Protein AF-A0A2Z6RSF6-F1 (afdb_monomer_lite)

Secondary structure (DSSP, 8-state):
-TTTGGGS-EE-TT-TT-EEPPP--TTPPPEEEEEE-GGG------GGGT-PPPHHHHHHHIIIIIHHHHHHH-TT-EEEEEE---GGG----TT---GGGSBSSS--S---PPEE-TTS-EE--B-TTSPBPPHHHHHHHTT---TT---EEESSTT---TT-TTEEE-

Foldseek 3Di:
DVVCVLLEWDADPPDNPDTDHRDDDPVDAREYEDEDDCVVDPQPPDDPPPRQDDPVNVVCCVVVPVVVVCCVVRVRHHYDYDYDPPCSHVDADQQDDDQQPFWQAWADDGHHDWDADPVRDTHDQADPVRIGGGPNVSCVVVVNADPVGFQWDAPPPDDSDPPDRRIGGD

pLDDT: mean 72.6, std 15.47, range [43.28, 95.25]

Structure (mmCIF, N/CA/C/O backbone):
data_AF-A0A2Z6RSF6-F1
#
_entry.id   AF-A0A2Z6RSF6-F1
#
loop_
_atom_site.group_PDB
_atom_site.id
_atom_site.type_symbol
_atom_site.label_atom_id
_atom_site.label_alt_id
_atom_site.label_comp_id
_atom_site.label_asym_id
_atom_site.label_entity_id
_atom_site.label_seq_id
_atom_site.pdbx_PDB_ins_code
_atom_site.Cartn_x
_atom_site.Cartn_y
_atom_site.Cartn_z
_atom_site.occupancy
_atom_site.B_iso_or_equiv
_atom_site.auth_seq_id
_atom_site.auth_comp_id
_atom_site.auth_asym_id
_atom_site.auth_atom_id
_atom_site.pdbx_PDB_model_num
ATOM 1 N N . MET A 1 1 ? -8.182 15.326 15.270 1.00 48.75 1 MET A N 1
ATOM 2 C CA . MET A 1 1 ? -7.545 15.054 16.576 1.00 48.75 1 MET A CA 1
ATOM 3 C C . MET A 1 1 ? -7.987 16.063 17.628 1.00 48.75 1 MET A C 1
ATOM 5 O O . MET A 1 1 ? -8.650 15.632 18.556 1.00 48.75 1 MET A O 1
ATOM 9 N N . ALA A 1 2 ? -7.795 17.373 17.423 1.00 58.47 2 ALA A N 1
ATOM 10 C CA . ALA A 1 2 ? -8.146 18.421 18.401 1.00 58.47 2 ALA A CA 1
ATOM 11 C C . ALA A 1 2 ? -9.562 18.336 19.027 1.00 58.47 2 ALA A C 1
ATOM 13 O O . ALA A 1 2 ? -9.728 18.569 20.217 1.00 58.47 2 ALA A O 1
ATOM 14 N N . GLN A 1 3 ? -10.599 17.959 18.267 1.00 56.62 3 GLN A N 1
ATOM 15 C CA . GLN A 1 3 ? -11.972 17.882 18.796 1.00 56.62 3 GLN A CA 1
ATOM 16 C C . GLN A 1 3 ? -12.214 16.692 19.750 1.00 56.62 3 GLN A C 1
ATOM 18 O O . G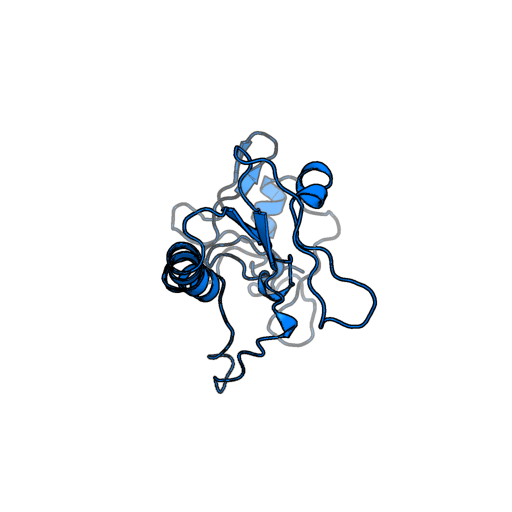LN A 1 3 ? -13.117 16.749 20.587 1.00 56.62 3 GLN A O 1
ATOM 23 N N . LEU A 1 4 ? -11.413 15.626 19.628 1.00 54.47 4 LEU A N 1
ATOM 24 C CA . LEU A 1 4 ? -11.533 14.394 20.419 1.00 54.47 4 LEU A CA 1
ATOM 25 C C . LEU A 1 4 ? -10.712 14.450 21.717 1.00 54.47 4 LEU A C 1
ATOM 27 O O . LEU A 1 4 ? -11.019 13.719 22.652 1.00 54.47 4 LEU A O 1
ATOM 31 N N . GLU A 1 5 ? -9.731 15.352 21.819 1.00 62.66 5 GLU A N 1
ATOM 32 C CA . GLU A 1 5 ? -8.814 15.463 22.968 1.00 62.66 5 GLU A CA 1
ATOM 33 C C . GLU A 1 5 ? -9.508 15.752 24.306 1.00 62.66 5 GLU A C 1
ATOM 35 O O . GLU A 1 5 ? -9.017 15.350 25.357 1.00 62.66 5 GLU A O 1
ATOM 40 N N . GLN A 1 6 ? -10.669 16.413 24.294 1.00 63.78 6 GLN A N 1
ATOM 41 C CA . GLN A 1 6 ? -11.486 16.621 25.502 1.00 63.78 6 GLN A CA 1
ATOM 42 C C . GLN A 1 6 ? -12.085 15.323 26.077 1.00 63.78 6 GLN A C 1
ATOM 44 O O . GLN A 1 6 ? -12.463 15.300 27.243 1.00 63.78 6 GLN A O 1
ATOM 49 N N . TRP A 1 7 ? -12.167 14.253 25.281 1.00 52.69 7 TRP A N 1
ATOM 50 C CA . TRP A 1 7 ? -12.808 12.977 25.637 1.00 52.69 7 TRP A CA 1
ATOM 51 C C . TRP A 1 7 ? -11.785 11.874 25.901 1.00 52.69 7 TRP A C 1
ATOM 53 O O . TRP A 1 7 ? -12.162 10.743 26.204 1.00 52.69 7 TRP A O 1
ATOM 63 N N . MET A 1 8 ? -10.504 12.202 25.737 1.00 60.75 8 MET A N 1
ATOM 64 C CA . MET A 1 8 ? -9.376 11.304 25.910 1.00 60.75 8 MET A CA 1
ATOM 65 C C . MET A 1 8 ? -8.796 11.461 27.313 1.00 60.75 8 MET A C 1
ATOM 67 O O . MET A 1 8 ? -8.815 12.544 27.899 1.00 60.75 8 MET A O 1
ATOM 71 N N . LEU A 1 9 ? -8.247 10.367 27.833 1.00 60.00 9 LEU A N 1
ATOM 72 C CA . LEU A 1 9 ? -7.472 10.373 29.068 1.00 60.00 9 LEU A CA 1
ATOM 73 C C . LEU A 1 9 ? -6.239 11.257 28.887 1.00 60.00 9 LEU A C 1
ATOM 75 O O . LEU A 1 9 ? -5.551 11.169 27.867 1.00 60.00 9 LEU A O 1
ATOM 79 N N . LYS A 1 10 ? -5.962 12.099 29.882 1.00 61.06 10 LYS A N 1
ATOM 80 C CA . LYS A 1 10 ? -4.783 12.966 29.881 1.00 61.06 10 LYS A CA 1
ATOM 81 C C . LYS A 1 10 ? -3.768 12.449 30.900 1.00 61.06 10 LYS A C 1
ATOM 83 O O . LYS A 1 10 ? -4.170 12.166 32.033 1.00 61.06 10 LYS A O 1
ATOM 88 N N . PRO A 1 11 ? -2.486 12.313 30.521 1.00 57.22 11 PRO A N 1
ATOM 89 C CA . PRO A 1 11 ? -1.430 12.062 31.490 1.00 57.22 11 PRO A CA 1
ATOM 90 C C . PRO A 1 11 ? -1.232 13.313 32.354 1.00 57.22 11 PRO A C 1
ATOM 92 O O . PRO A 1 11 ? -1.322 14.436 31.851 1.00 57.22 11 PRO A O 1
ATOM 95 N N . LEU A 1 12 ? -0.987 13.123 33.650 1.00 49.19 12 LEU A N 1
ATOM 96 C CA . LEU A 1 12 ? -0.611 14.204 34.557 1.00 49.19 12 LEU A CA 1
ATOM 97 C C . LEU A 1 12 ? 0.919 14.220 34.702 1.00 49.19 12 LEU A C 1
ATOM 99 O O . LEU A 1 12 ? 1.468 13.452 35.489 1.00 49.19 12 LEU A O 1
ATOM 103 N N . ASP A 1 13 ? 1.573 15.101 33.939 1.00 52.12 13 ASP A N 1
ATOM 104 C CA . ASP A 1 13 ? 3.030 15.319 33.905 1.00 52.12 13 ASP A CA 1
ATOM 105 C C . ASP A 1 13 ? 3.891 14.075 33.590 1.00 52.12 13 ASP A C 1
ATOM 107 O O . ASP A 1 13 ? 3.391 12.983 33.318 1.00 52.12 13 ASP A O 1
ATOM 111 N N . ASP A 1 14 ? 5.218 14.264 33.592 1.00 56.50 14 ASP A N 1
ATOM 112 C CA . ASP A 1 14 ? 6.279 13.299 33.243 1.00 56.50 14 ASP A CA 1
ATOM 113 C C . ASP A 1 14 ? 6.242 11.967 34.034 1.00 56.50 14 ASP A C 1
ATOM 115 O O . ASP A 1 14 ? 7.037 11.061 33.778 1.00 56.50 14 ASP A O 1
ATOM 119 N N . ASN A 1 15 ? 5.312 11.812 34.983 1.00 50.12 15 ASN A N 1
ATOM 120 C CA . ASN A 1 15 ? 5.092 10.597 35.758 1.00 50.12 15 ASN A CA 1
ATOM 121 C C . ASN A 1 15 ? 3.790 9.899 35.330 1.00 50.12 15 ASN A C 1
ATOM 123 O O . ASN A 1 15 ? 2.698 10.179 35.816 1.00 50.12 15 ASN A O 1
ATOM 127 N N . ILE A 1 16 ? 3.960 8.893 34.471 1.00 52.53 16 ILE A N 1
ATOM 128 C CA . ILE A 1 16 ? 2.972 8.041 33.771 1.00 52.53 16 ILE A CA 1
ATOM 129 C C . ILE A 1 16 ? 1.932 7.320 34.677 1.00 52.53 16 ILE A C 1
ATOM 131 O O . ILE A 1 16 ? 1.067 6.596 34.191 1.00 52.53 16 ILE A O 1
ATOM 135 N N . MET A 1 17 ? 1.962 7.497 35.998 1.00 44.22 17 MET A N 1
ATOM 136 C CA . MET A 1 17 ? 1.223 6.651 36.948 1.00 44.22 17 MET A CA 1
ATOM 137 C C . MET A 1 17 ? -0.179 7.153 37.325 1.00 44.22 17 MET A C 1
ATOM 139 O O . MET A 1 17 ? -0.933 6.394 37.932 1.00 44.22 17 MET A O 1
ATOM 143 N N . ILE A 1 18 ? -0.555 8.394 36.995 1.00 48.22 18 ILE A N 1
ATOM 144 C CA . ILE A 1 18 ? -1.870 8.945 37.365 1.00 48.22 18 ILE A CA 1
ATOM 145 C C . ILE A 1 18 ? -2.648 9.336 36.108 1.00 48.22 18 ILE A C 1
ATOM 147 O O . ILE A 1 18 ? -2.290 10.260 35.380 1.00 48.22 18 ILE A O 1
ATOM 151 N N . LEU A 1 19 ? -3.733 8.600 35.873 1.00 56.31 19 LEU A N 1
ATOM 152 C CA . LEU A 1 19 ? -4.628 8.745 34.733 1.00 56.31 19 LEU A CA 1
ATOM 153 C C . LEU A 1 19 ? -5.848 9.580 35.147 1.00 56.31 19 LEU A C 1
ATOM 155 O O . LEU A 1 19 ? -6.602 9.168 36.029 1.00 56.31 19 LEU A O 1
ATOM 159 N N . ILE A 1 20 ? -6.057 10.742 34.523 1.00 61.38 20 ILE A N 1
ATOM 160 C CA . ILE A 1 20 ? -7.233 11.580 34.809 1.00 61.38 20 ILE A CA 1
ATOM 161 C C . ILE A 1 20 ? -8.381 11.165 33.896 1.00 61.38 20 ILE A C 1
ATOM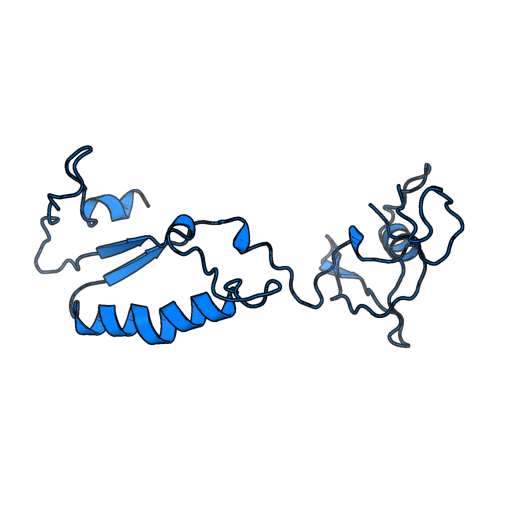 163 O O . ILE A 1 20 ? -8.305 11.340 32.676 1.00 61.38 20 ILE A O 1
ATOM 167 N N . GLU A 1 21 ? -9.456 10.645 34.489 1.00 65.94 21 GLU A N 1
ATOM 168 C CA . GLU A 1 21 ? -10.666 10.308 33.744 1.00 65.94 21 GLU A CA 1
ATOM 169 C C . GLU A 1 21 ? -11.379 11.566 33.223 1.00 65.94 21 GLU A C 1
ATOM 171 O O . GLU A 1 21 ? -11.565 12.528 33.975 1.00 65.94 21 GLU A O 1
ATOM 176 N N . PRO A 1 22 ? -11.824 11.578 31.954 1.00 67.06 22 PRO A N 1
ATOM 177 C CA . PRO A 1 22 ? -12.623 12.676 31.437 1.00 67.06 22 PRO A CA 1
ATOM 178 C C . PRO A 1 22 ? -13.995 12.703 32.123 1.00 67.06 22 PRO A C 1
ATOM 180 O O . PRO A 1 22 ? -14.664 11.675 32.264 1.00 67.06 22 PRO A O 1
ATOM 183 N N . ILE A 1 23 ? -14.436 13.899 32.510 1.00 69.88 23 ILE A N 1
ATOM 184 C CA . ILE A 1 23 ? -15.800 14.128 32.993 1.00 69.88 23 ILE A CA 1
ATOM 185 C C . ILE A 1 23 ? -16.725 14.072 31.776 1.00 69.88 23 ILE A C 1
ATOM 187 O O . ILE A 1 23 ? -16.597 14.880 30.856 1.00 69.88 23 ILE A O 1
ATOM 191 N N . LEU A 1 24 ? -17.644 13.107 31.755 1.00 68.31 24 LEU A N 1
ATOM 192 C CA . LEU A 1 24 ? -18.566 12.896 30.641 1.00 68.31 24 LEU A CA 1
ATOM 193 C C . LEU A 1 24 ? -20.012 12.977 31.109 1.00 68.31 24 LEU A C 1
ATOM 195 O O . LEU A 1 24 ? -20.357 12.493 32.184 1.00 68.31 24 LEU A O 1
ATOM 199 N N . ASN A 1 25 ? -20.855 13.556 30.259 1.00 73.31 25 ASN A N 1
ATOM 200 C CA . ASN A 1 25 ? -22.304 13.531 30.426 1.00 73.31 25 ASN A CA 1
ATOM 201 C C . ASN A 1 25 ? -22.835 12.106 30.187 1.00 73.31 25 ASN A C 1
ATOM 203 O O . ASN A 1 25 ? -22.226 11.342 29.442 1.00 73.31 25 ASN A O 1
ATOM 207 N N . GLU A 1 26 ? -24.001 11.763 30.735 1.00 68.12 26 GLU A N 1
ATOM 208 C CA . GLU A 1 26 ? -24.589 10.414 30.615 1.00 68.12 26 GLU A CA 1
ATOM 209 C C . GLU A 1 26 ? -24.826 9.956 29.162 1.00 68.12 26 GLU A C 1
ATOM 211 O O . GLU A 1 26 ? -24.802 8.763 28.868 1.00 68.12 26 GLU A O 1
ATOM 216 N N . SER A 1 27 ? -25.013 10.895 28.229 1.00 73.94 27 SER A N 1
ATOM 217 C CA . SER A 1 27 ? -25.175 10.612 26.797 1.00 73.94 27 SER A CA 1
ATOM 218 C C . SER A 1 27 ? -23.854 10.415 26.040 1.00 73.94 27 SER A C 1
ATOM 220 O O . SER A 1 27 ? -23.864 10.018 24.873 1.00 73.94 27 SER A O 1
ATOM 222 N N . ASN A 1 28 ? -22.714 10.690 26.676 1.00 74.81 28 ASN A N 1
ATOM 223 C CA . ASN A 1 28 ? -21.408 10.752 26.037 1.00 74.81 28 ASN A CA 1
ATOM 224 C C . ASN A 1 28 ? -20.598 9.478 26.304 1.00 74.81 28 ASN A C 1
ATOM 226 O O . ASN A 1 28 ? -20.347 9.100 27.446 1.00 74.81 28 ASN A O 1
ATOM 230 N N . ARG A 1 29 ? -20.131 8.825 25.234 1.00 73.00 29 ARG A N 1
ATOM 231 C CA . ARG A 1 29 ? -19.266 7.639 25.340 1.00 73.00 29 ARG A CA 1
ATOM 232 C C . ARG A 1 29 ? -17.805 8.037 25.546 1.00 73.00 29 ARG A C 1
ATOM 234 O O . ARG A 1 29 ? -17.314 8.950 24.885 1.00 73.00 29 ARG A O 1
ATOM 241 N N . ARG A 1 30 ? -17.103 7.316 26.427 1.00 76.88 30 ARG A N 1
ATOM 242 C CA . ARG A 1 30 ? -15.651 7.462 26.646 1.00 76.88 30 ARG A CA 1
ATOM 243 C C . ARG A 1 30 ? -14.892 7.048 25.389 1.00 76.88 30 ARG A C 1
ATOM 245 O O . ARG A 1 30 ? -15.163 5.973 24.855 1.00 76.88 30 ARG A O 1
ATOM 252 N N . TYR A 1 31 ? -13.927 7.863 24.959 1.00 77.12 31 TYR A N 1
ATOM 253 C CA . TYR A 1 31 ? -12.992 7.505 23.894 1.00 77.12 31 TYR A CA 1
ATOM 254 C C . TYR A 1 31 ? -11.665 7.070 24.507 1.00 77.12 31 TYR A C 1
ATOM 256 O O . TYR A 1 31 ? -11.011 7.835 25.213 1.00 77.12 31 TYR A O 1
ATOM 264 N N . ILE A 1 32 ? -11.260 5.835 24.230 1.00 77.19 32 ILE A N 1
ATOM 265 C CA . ILE A 1 32 ? -9.990 5.284 24.699 1.00 77.19 32 ILE A CA 1
ATOM 266 C C . ILE A 1 32 ? -9.035 5.271 23.511 1.00 77.19 32 ILE A C 1
ATOM 268 O O . ILE A 1 32 ? -9.232 4.516 22.556 1.00 77.19 32 ILE A O 1
ATOM 272 N N . LEU A 1 33 ? -8.021 6.137 23.559 1.00 76.88 33 LEU A N 1
ATOM 273 C CA . LEU A 1 33 ? -6.943 6.129 22.580 1.00 76.88 33 LEU A CA 1
ATOM 274 C C . LEU A 1 33 ? -6.000 4.972 22.889 1.00 76.88 33 LEU A C 1
ATOM 276 O O . LEU A 1 33 ? -5.411 4.913 23.966 1.00 76.88 33 LEU A O 1
ATOM 280 N N . ILE A 1 34 ? -5.839 4.084 21.919 1.00 74.31 34 ILE A N 1
ATOM 281 C CA . ILE A 1 34 ? -4.892 2.981 21.971 1.00 74.31 34 ILE A CA 1
ATOM 282 C C . ILE A 1 34 ? -3.791 3.312 20.970 1.00 74.31 34 ILE A C 1
ATOM 284 O O . ILE A 1 34 ? -3.979 3.208 19.754 1.00 74.31 34 ILE A O 1
ATOM 288 N N . THR A 1 35 ? -2.649 3.761 21.485 1.00 70.25 35 THR A N 1
ATOM 289 C CA . THR A 1 35 ? -1.462 4.030 20.673 1.00 70.25 35 THR A CA 1
ATOM 290 C C . THR A 1 35 ? -0.638 2.765 20.548 1.00 70.25 35 THR A C 1
ATOM 292 O O . THR A 1 35 ? -0.201 2.204 21.553 1.00 70.25 35 THR A O 1
ATOM 295 N N . HIS A 1 36 ? -0.407 2.335 19.316 1.00 66.31 36 HIS A N 1
ATOM 296 C CA . HIS A 1 36 ? 0.547 1.279 19.030 1.00 66.31 36 HIS A CA 1
ATOM 297 C C . HIS A 1 36 ? 1.884 1.921 18.657 1.00 66.31 36 HIS A C 1
ATOM 299 O O . HIS A 1 36 ? 1.973 2.586 17.624 1.00 66.31 36 HIS A O 1
ATOM 305 N N . ASP A 1 37 ? 2.904 1.741 19.498 1.00 62.53 37 ASP A N 1
ATOM 306 C CA . ASP A 1 37 ? 4.281 2.088 19.154 1.00 62.53 37 ASP A CA 1
ATOM 307 C C . ASP A 1 37 ? 5.048 0.818 18.788 1.00 62.53 37 ASP A C 1
ATOM 309 O O . ASP A 1 37 ? 5.261 -0.072 19.614 1.00 62.53 37 ASP A O 1
ATOM 313 N N . GLU A 1 38 ? 5.461 0.734 17.528 1.00 56.06 38 GLU A N 1
ATOM 314 C CA . GLU A 1 38 ? 6.235 -0.394 17.018 1.00 56.06 38 GLU A CA 1
ATOM 315 C C . GLU A 1 38 ? 7.623 -0.522 17.657 1.00 56.06 38 GLU A C 1
ATOM 317 O O . GLU A 1 38 ? 8.225 -1.591 17.576 1.00 56.06 38 GLU A O 1
ATOM 322 N N . SER A 1 39 ? 8.130 0.518 18.334 1.00 53.28 39 SER A N 1
ATOM 323 C CA . SER A 1 39 ? 9.433 0.456 19.010 1.00 53.28 39 SER A CA 1
ATOM 324 C C . SER A 1 39 ? 9.466 -0.530 20.191 1.00 53.28 39 SER A C 1
ATOM 326 O O . SER A 1 39 ? 10.535 -1.023 20.559 1.00 53.28 39 SER A O 1
ATOM 328 N N . VAL A 1 40 ? 8.299 -0.862 20.759 1.00 47.62 40 VAL A N 1
ATOM 329 C CA . VAL A 1 40 ? 8.173 -1.721 21.950 1.00 47.62 40 VAL A CA 1
ATOM 330 C C . VAL A 1 40 ? 8.169 -3.214 21.593 1.00 47.62 40 VAL A C 1
ATOM 332 O O . VAL A 1 40 ? 8.467 -4.055 22.441 1.00 47.62 40 VAL A O 1
ATOM 335 N N . PHE A 1 41 ? 7.930 -3.566 20.327 1.00 47.06 41 PHE A N 1
ATOM 336 C CA . PHE A 1 41 ? 7.997 -4.943 19.844 1.00 47.06 41 PHE A CA 1
ATOM 337 C C . PHE A 1 41 ? 9.176 -5.115 18.885 1.00 47.06 41 PHE A C 1
ATOM 339 O O . PHE A 1 41 ? 9.016 -5.177 17.669 1.00 47.06 41 PHE A O 1
ATOM 346 N N . TYR A 1 42 ? 10.382 -5.283 19.434 1.00 43.28 42 TYR A N 1
ATOM 347 C CA . TYR A 1 42 ? 11.421 -6.013 18.709 1.00 43.28 42 TYR A CA 1
ATOM 348 C C . TYR A 1 42 ? 10.953 -7.467 18.560 1.00 43.28 42 TYR A C 1
ATOM 350 O O . TYR A 1 42 ? 11.219 -8.314 19.413 1.00 43.28 42 TYR A O 1
ATOM 358 N N . ALA A 1 43 ? 10.235 -7.762 17.477 1.00 46.84 43 ALA A N 1
ATOM 359 C CA . ALA A 1 43 ? 9.995 -9.123 17.020 1.00 46.84 43 ALA A CA 1
ATOM 360 C C . ALA A 1 43 ? 11.330 -9.709 16.528 1.00 46.84 43 ALA A C 1
ATOM 362 O O . ALA A 1 43 ? 11.672 -9.676 15.349 1.00 46.84 43 ALA A O 1
ATOM 363 N N . ASN A 1 44 ? 12.152 -10.144 17.480 1.00 44.41 44 ASN A N 1
ATOM 364 C CA . ASN A 1 44 ? 13.444 -10.774 17.244 1.00 44.41 44 ASN A CA 1
ATOM 365 C C . ASN A 1 44 ? 13.366 -12.275 17.556 1.00 44.41 44 ASN A C 1
ATOM 367 O O . ASN A 1 44 ? 14.166 -12.792 18.331 1.00 44.41 44 ASN A O 1
ATOM 371 N N . ASP A 1 45 ? 12.381 -12.978 16.994 1.00 48.31 45 ASP A N 1
ATOM 372 C CA . ASP A 1 45 ? 12.180 -14.416 17.222 1.00 48.31 45 ASP A CA 1
ATOM 373 C C . ASP A 1 45 ? 12.541 -15.302 16.014 1.00 48.31 45 ASP A C 1
ATOM 375 O O . ASP A 1 45 ? 12.331 -16.513 16.048 1.00 48.31 45 ASP A O 1
ATOM 379 N N . GLY A 1 46 ? 13.164 -14.751 14.964 1.00 48.78 46 GLY A N 1
ATOM 380 C CA . GLY A 1 46 ? 13.525 -15.526 13.773 1.00 48.78 46 GLY A CA 1
ATOM 381 C C . GLY A 1 46 ? 14.970 -15.364 13.314 1.00 48.78 46 GLY A C 1
ATOM 382 O O . GLY A 1 46 ? 15.367 -14.305 12.828 1.00 48.78 46 GLY A O 1
ATOM 383 N N . VAL A 1 47 ? 15.725 -16.467 13.343 1.00 43.69 47 VAL A N 1
ATOM 384 C CA . VAL A 1 47 ? 16.996 -16.613 12.612 1.00 43.69 47 VAL A CA 1
ATOM 385 C C . VAL A 1 47 ? 16.745 -16.320 11.118 1.00 43.69 47 VAL A C 1
ATOM 387 O O . VAL A 1 47 ? 15.768 -16.805 10.549 1.00 43.69 47 VAL A O 1
ATOM 390 N N . ASN A 1 48 ? 17.616 -15.531 10.475 1.00 51.69 48 ASN A N 1
ATOM 391 C CA . ASN A 1 48 ? 17.573 -15.170 9.042 1.00 51.69 48 ASN A CA 1
ATOM 392 C C . ASN A 1 48 ? 16.414 -14.265 8.571 1.00 51.69 48 ASN A C 1
ATOM 394 O O . ASN A 1 48 ? 15.924 -14.440 7.459 1.00 51.69 48 ASN A O 1
ATOM 398 N N . HIS A 1 49 ? 15.984 -13.274 9.358 1.00 51.41 49 HIS A N 1
ATOM 399 C CA . HIS A 1 49 ? 14.882 -12.367 8.981 1.00 51.41 49 HIS A CA 1
ATOM 400 C C . HIS A 1 49 ? 13.505 -13.050 8.820 1.00 51.41 49 HIS A C 1
ATOM 402 O O . HIS A 1 49 ? 12.603 -12.493 8.195 1.00 51.41 49 HIS A O 1
ATOM 408 N N . ASN A 1 50 ? 13.298 -14.220 9.427 1.00 52.59 50 ASN A N 1
ATOM 409 C CA . ASN A 1 50 ? 11.981 -14.866 9.468 1.00 52.59 50 ASN A CA 1
ATOM 410 C C . ASN A 1 50 ? 11.069 -14.360 10.606 1.00 52.59 50 ASN A C 1
ATOM 412 O O . ASN A 1 50 ? 9.903 -14.734 10.624 1.00 52.59 50 ASN A O 1
ATOM 416 N N . GLY A 1 51 ? 11.583 -13.530 11.523 1.00 55.25 51 GLY A N 1
ATOM 417 C CA . GLY A 1 51 ? 10.841 -12.983 12.675 1.00 55.25 51 GLY A CA 1
ATOM 418 C C . GLY A 1 51 ? 10.331 -11.550 12.494 1.00 55.25 51 GLY A C 1
ATOM 419 O O . GLY A 1 51 ? 9.745 -10.985 13.409 1.00 55.25 51 GLY A O 1
ATOM 420 N N . TRP A 1 52 ? 10.546 -10.931 11.326 1.00 57.59 52 TRP A N 1
ATOM 421 C CA . TRP A 1 52 ? 10.026 -9.583 11.086 1.00 57.59 52 TRP A CA 1
ATOM 422 C C . TRP A 1 52 ? 8.510 -9.641 10.964 1.00 57.59 52 TRP A C 1
ATOM 424 O O . TRP A 1 52 ? 7.980 -10.310 10.072 1.00 57.59 52 TRP A O 1
ATOM 434 N N . TRP A 1 53 ? 7.836 -8.911 11.846 1.00 62.78 53 TRP A N 1
ATOM 435 C CA . TRP A 1 53 ? 6.404 -8.679 11.765 1.00 62.78 53 TRP A CA 1
ATOM 436 C C . TRP A 1 53 ? 6.037 -8.033 10.438 1.00 62.78 53 TRP A C 1
ATOM 438 O O . TRP A 1 53 ? 6.645 -7.047 10.015 1.00 62.78 53 TRP A O 1
ATOM 448 N N . LYS A 1 54 ? 5.031 -8.599 9.776 1.00 69.75 54 LYS A N 1
ATOM 449 C CA . LYS A 1 54 ? 4.470 -8.044 8.548 1.00 69.75 54 LYS A CA 1
ATOM 450 C C . LYS A 1 54 ? 3.190 -7.285 8.858 1.00 69.75 54 LYS A C 1
ATOM 452 O O . LYS A 1 54 ? 2.560 -7.479 9.897 1.00 69.75 54 LYS A O 1
ATOM 457 N N . THR A 1 55 ? 2.752 -6.462 7.908 1.00 71.56 55 THR A N 1
ATOM 458 C CA . THR A 1 55 ? 1.454 -5.781 7.991 1.00 71.56 55 THR A CA 1
ATOM 459 C C . THR A 1 55 ? 0.309 -6.775 8.216 1.00 71.56 55 THR A C 1
ATOM 461 O O . THR A 1 55 ? -0.624 -6.469 8.954 1.00 71.56 55 THR A O 1
ATOM 464 N N . GLU A 1 56 ? 0.380 -7.980 7.642 1.00 75.12 56 GLU A N 1
ATOM 465 C CA . GLU A 1 56 ? -0.631 -9.017 7.866 1.00 75.12 56 GLU A CA 1
ATOM 466 C C . GLU A 1 56 ? -0.690 -9.485 9.328 1.00 75.12 56 GLU A C 1
ATOM 468 O O . GLU A 1 56 ? -1.783 -9.718 9.846 1.00 75.12 56 GLU A O 1
ATOM 473 N N . ASP A 1 57 ? 0.456 -9.580 10.005 1.00 76.00 57 ASP A N 1
ATOM 474 C CA . ASP A 1 57 ? 0.529 -9.994 11.410 1.00 76.00 57 ASP A CA 1
ATOM 475 C C . ASP A 1 57 ? -0.083 -8.925 12.327 1.00 76.00 57 ASP A C 1
ATOM 477 O O . ASP A 1 57 ? -0.854 -9.253 13.234 1.00 76.00 57 ASP A O 1
ATOM 481 N N . LEU A 1 58 ? 0.167 -7.643 12.027 1.00 76.50 58 LEU A N 1
ATOM 482 C CA . LEU A 1 58 ? -0.451 -6.507 12.715 1.00 76.50 58 LEU A CA 1
ATOM 483 C C . LEU A 1 58 ? -1.977 -6.515 12.549 1.00 76.50 58 LEU A C 1
ATOM 485 O O . LEU A 1 58 ? -2.712 -6.445 13.536 1.00 76.50 58 LEU A O 1
ATOM 489 N N . ILE A 1 59 ? -2.468 -6.655 11.310 1.00 78.25 59 ILE A N 1
ATOM 490 C CA . ILE A 1 59 ? -3.911 -6.734 11.028 1.00 78.25 59 ILE A CA 1
ATOM 491 C C . ILE A 1 59 ? -4.535 -7.884 11.819 1.00 78.25 59 ILE A C 1
ATOM 493 O O . ILE A 1 59 ? -5.569 -7.698 12.466 1.00 78.25 59 ILE A O 1
ATOM 497 N N . LYS A 1 60 ? -3.895 -9.056 11.808 1.00 79.44 60 LYS A N 1
ATOM 498 C CA . LYS A 1 60 ? -4.365 -10.237 12.529 1.00 79.44 60 LYS A CA 1
ATOM 499 C C . LYS A 1 60 ? -4.432 -9.996 14.036 1.00 79.44 60 LYS A C 1
ATOM 501 O O . LYS A 1 60 ? -5.449 -10.286 14.655 1.00 79.44 60 LYS A O 1
ATOM 506 N N . GLN A 1 61 ? -3.391 -9.426 14.640 1.00 80.50 61 GLN A N 1
ATOM 507 C CA . GLN A 1 61 ? -3.381 -9.127 16.073 1.00 80.50 61 GLN A CA 1
ATOM 508 C C . GLN A 1 61 ? -4.496 -8.147 16.462 1.00 80.50 61 GLN A C 1
ATOM 510 O O . GLN A 1 61 ? -5.180 -8.360 17.466 1.00 80.50 61 GLN A O 1
ATOM 515 N N . ILE A 1 62 ? -4.689 -7.080 15.684 1.00 81.00 62 ILE A N 1
ATOM 516 C CA . ILE A 1 62 ? -5.708 -6.069 15.982 1.00 81.00 62 ILE A CA 1
ATOM 517 C C . ILE A 1 62 ? -7.103 -6.689 15.895 1.00 81.00 62 ILE A C 1
ATOM 519 O O . ILE A 1 62 ? -7.888 -6.585 16.838 1.00 81.00 62 ILE A O 1
ATOM 523 N N . THR A 1 63 ? -7.392 -7.356 14.778 1.00 81.12 63 THR A N 1
ATOM 524 C CA . THR A 1 63 ? -8.730 -7.877 14.473 1.00 81.12 63 THR A CA 1
ATOM 525 C C . THR A 1 63 ? -9.106 -9.089 15.319 1.00 81.12 63 THR A C 1
ATOM 527 O O . THR A 1 63 ? -10.224 -9.153 15.820 1.00 81.12 63 THR A O 1
ATOM 530 N N . GLU A 1 64 ? -8.180 -10.024 15.537 1.00 83.38 64 GLU A N 1
ATOM 531 C CA . GLU A 1 64 ? -8.467 -11.279 16.243 1.00 83.38 64 GLU A CA 1
ATOM 532 C C . GLU A 1 64 ? -8.218 -11.210 17.753 1.00 83.38 64 GLU A C 1
ATOM 534 O O . GLU A 1 64 ? -8.618 -12.123 18.474 1.00 83.38 64 GLU A O 1
ATOM 539 N N . LYS A 1 65 ? -7.524 -10.182 18.259 1.00 78.88 65 LYS A N 1
ATOM 540 C CA . LYS A 1 65 ? -7.203 -10.081 19.693 1.00 78.88 65 LYS A CA 1
ATOM 541 C C . LYS A 1 65 ? -7.561 -8.728 20.281 1.00 78.88 65 LYS A C 1
ATOM 543 O O . LYS A 1 65 ? -8.394 -8.673 21.180 1.00 78.88 65 LYS A O 1
ATOM 548 N N . ALA A 1 66 ? -6.937 -7.648 19.811 1.00 78.12 66 ALA A N 1
ATOM 549 C CA . ALA A 1 66 ? -7.019 -6.353 20.489 1.00 78.12 66 ALA A CA 1
ATOM 550 C C . ALA A 1 66 ? -8.456 -5.808 20.547 1.00 78.12 66 ALA A C 1
ATOM 552 O O . ALA A 1 66 ? -8.903 -5.390 21.614 1.00 78.12 66 ALA A O 1
ATOM 553 N N . ILE A 1 67 ? -9.190 -5.873 19.431 1.00 81.19 67 ILE A N 1
ATOM 554 C CA . ILE A 1 67 ? -10.590 -5.430 19.366 1.00 81.19 67 ILE A CA 1
ATOM 555 C C . ILE A 1 67 ? -11.468 -6.279 20.292 1.00 81.19 67 ILE A C 1
ATOM 557 O O . ILE A 1 67 ? -12.189 -5.723 21.114 1.00 81.19 67 ILE A O 1
ATOM 561 N N . LEU A 1 68 ? -11.347 -7.609 20.239 1.00 80.69 68 LEU A N 1
ATOM 562 C CA . LEU A 1 68 ? -12.152 -8.508 21.075 1.00 80.69 68 LEU A CA 1
ATOM 563 C C . LEU A 1 68 ? -11.908 -8.292 22.575 1.00 80.69 68 LEU A C 1
ATOM 565 O O . LEU A 1 68 ? -12.848 -8.291 23.371 1.00 80.69 68 LEU A O 1
ATOM 569 N N . ILE A 1 69 ? -10.647 -8.094 22.971 1.00 78.56 69 ILE A N 1
ATOM 570 C CA . ILE A 1 69 ? -10.284 -7.786 24.359 1.00 78.56 69 ILE A CA 1
ATOM 571 C C . ILE A 1 69 ? -10.907 -6.450 24.775 1.00 78.56 69 ILE A C 1
ATOM 573 O O . ILE A 1 69 ? -11.496 -6.361 25.853 1.00 78.56 69 ILE A O 1
ATOM 577 N N . PHE A 1 70 ? -10.823 -5.429 23.918 1.00 83.31 70 PHE A N 1
ATOM 578 C CA . PHE A 1 70 ? -11.402 -4.119 24.197 1.00 83.31 70 PHE A CA 1
ATOM 579 C C . PHE A 1 70 ? -12.923 -4.187 24.360 1.00 83.31 70 PHE A C 1
ATOM 581 O O . PHE A 1 70 ? -13.447 -3.728 25.371 1.00 83.31 70 PHE A O 1
ATOM 588 N N . GLU A 1 71 ? -13.632 -4.801 23.413 1.00 85.31 71 GLU A N 1
ATOM 589 C CA . GLU A 1 71 ? -15.093 -4.937 23.457 1.00 85.31 71 GLU A CA 1
ATOM 590 C C . GLU A 1 71 ? -15.563 -5.682 24.713 1.00 85.31 71 GLU A C 1
ATOM 592 O O . GLU A 1 71 ? -16.604 -5.349 25.282 1.00 85.31 71 GLU A O 1
ATOM 597 N N . LYS A 1 72 ? -14.776 -6.659 25.186 1.00 84.38 72 LYS A N 1
ATOM 598 C CA . LYS A 1 72 ? -15.084 -7.415 26.403 1.00 84.38 72 LYS A CA 1
ATOM 599 C C . LYS A 1 72 ? -14.867 -6.613 27.687 1.00 84.38 72 LYS A C 1
ATOM 601 O O . LYS A 1 72 ? -15.633 -6.791 28.633 1.00 84.38 72 LYS A O 1
ATOM 606 N N . LEU A 1 73 ? -13.826 -5.782 27.741 1.00 80.81 73 LEU A N 1
ATOM 607 C CA . LEU A 1 73 ? -13.459 -5.001 28.930 1.00 80.81 73 LEU A CA 1
ATOM 608 C C . LEU A 1 73 ? -14.178 -3.646 29.008 1.00 80.81 73 LEU A C 1
ATOM 610 O O . LEU A 1 73 ? -14.337 -3.093 30.095 1.00 80.81 73 LEU A O 1
ATOM 614 N N . HIS A 1 74 ? -14.610 -3.105 27.869 1.00 83.75 74 HIS A N 1
ATOM 615 C CA . HIS A 1 74 ? -15.073 -1.726 27.736 1.00 83.75 74 HIS A CA 1
ATOM 616 C C . HIS A 1 74 ? -16.364 -1.611 26.911 1.00 83.75 74 HIS A C 1
ATOM 618 O O . HIS A 1 74 ? -16.449 -0.838 25.958 1.00 83.75 74 HIS A O 1
ATOM 624 N N . THR A 1 75 ? -17.403 -2.341 27.315 1.00 82.81 75 THR A N 1
ATOM 625 C CA . THR A 1 75 ? -18.671 -2.522 26.580 1.00 82.81 75 THR A CA 1
ATOM 626 C C . THR A 1 75 ? -19.426 -1.230 26.230 1.00 82.81 75 THR A C 1
ATOM 628 O O . THR A 1 75 ? -20.232 -1.218 25.303 1.00 82.81 75 THR A O 1
ATOM 631 N N . SER A 1 76 ? -19.199 -0.138 26.966 1.00 83.00 76 SER A N 1
ATOM 632 C CA . SER A 1 76 ? -19.855 1.167 26.772 1.00 83.00 76 SER A CA 1
ATOM 633 C C . SER A 1 76 ? -18.951 2.239 26.153 1.00 83.00 76 SER A C 1
ATOM 635 O O . SER A 1 76 ? -19.374 3.389 26.010 1.00 83.00 76 SER A O 1
ATOM 637 N N . ASN A 1 77 ? -17.707 1.895 25.814 1.00 82.94 77 ASN A N 1
ATOM 638 C CA . ASN A 1 77 ? -16.700 2.853 25.368 1.00 82.94 77 ASN A CA 1
ATOM 639 C C . ASN A 1 77 ? -16.384 2.662 23.882 1.00 82.94 77 ASN A C 1
ATOM 641 O O . ASN A 1 77 ? -16.691 1.635 23.281 1.00 82.94 77 ASN A O 1
ATOM 645 N N . ILE A 1 78 ? -15.756 3.670 23.287 1.00 80.88 78 ILE A N 1
ATOM 646 C CA . ILE A 1 78 ? -15.294 3.642 21.902 1.00 80.88 78 ILE A CA 1
ATOM 647 C C . ILE A 1 78 ? -13.767 3.597 21.918 1.00 80.88 78 ILE A C 1
ATOM 649 O O . ILE A 1 78 ? -13.120 4.473 22.490 1.00 80.88 78 ILE A O 1
ATOM 653 N N . SER A 1 79 ? -13.177 2.586 21.285 1.00 79.56 79 SER A N 1
ATOM 654 C CA . SER A 1 79 ? -11.731 2.532 21.052 1.00 79.56 79 SER A CA 1
ATOM 655 C C . SER A 1 79 ? -11.354 3.336 19.814 1.00 79.56 79 SER A C 1
ATOM 657 O O . SER A 1 79 ? -11.978 3.182 18.762 1.00 79.56 79 SER A O 1
ATOM 659 N N . VAL A 1 80 ? -10.278 4.113 19.906 1.00 80.62 80 VAL A N 1
ATOM 660 C CA . VAL A 1 80 ? -9.611 4.733 18.756 1.00 80.62 80 VAL A CA 1
ATOM 661 C C . VAL A 1 80 ? -8.205 4.161 18.680 1.00 80.62 80 VAL A C 1
ATOM 663 O O . VAL A 1 80 ? -7.383 4.428 19.551 1.00 80.62 80 VAL A O 1
ATOM 666 N N . PHE A 1 81 ? -7.929 3.368 17.649 1.00 80.31 81 PHE A N 1
ATOM 667 C CA . PHE A 1 81 ? -6.595 2.828 17.403 1.00 80.31 81 PHE A CA 1
ATOM 668 C C . PHE A 1 81 ? -5.817 3.780 16.499 1.00 80.31 81 PHE A C 1
ATOM 670 O O . PHE A 1 81 ? -6.288 4.135 15.417 1.00 80.31 81 PHE A O 1
ATOM 677 N N . THR A 1 82 ? -4.624 4.183 16.930 1.00 76.31 82 THR A N 1
ATOM 678 C CA . THR A 1 82 ? -3.722 5.014 16.125 1.00 76.31 82 THR A CA 1
ATOM 679 C C . THR A 1 82 ? -2.386 4.317 15.945 1.00 76.31 82 THR A C 1
ATOM 681 O O . THR A 1 82 ? -1.750 3.931 16.928 1.00 76.31 82 THR A O 1
ATOM 684 N N . PHE A 1 83 ? -1.960 4.210 14.690 1.00 73.62 83 PHE A N 1
ATOM 685 C CA . PHE A 1 83 ? -0.686 3.625 14.283 1.00 73.62 83 PHE A CA 1
ATOM 686 C C . PHE A 1 83 ? 0.221 4.742 13.779 1.00 73.62 83 PHE A C 1
ATOM 688 O O . PHE A 1 83 ? -0.225 5.605 13.015 1.00 73.62 83 PHE A O 1
ATOM 695 N N . ASN A 1 84 ? 1.478 4.757 14.222 1.00 70.12 84 ASN A N 1
ATOM 696 C CA . ASN A 1 84 ? 2.470 5.643 13.629 1.00 70.12 84 ASN A CA 1
ATOM 697 C C . ASN A 1 84 ? 2.879 5.102 12.247 1.00 70.12 84 ASN A C 1
ATOM 699 O O . ASN A 1 84 ? 2.821 3.907 11.982 1.00 70.12 84 ASN A O 1
ATOM 703 N N . ASN A 1 85 ? 3.273 5.990 11.332 1.00 62.12 85 ASN A N 1
ATOM 704 C CA . ASN A 1 85 ? 3.811 5.588 10.029 1.00 62.12 85 ASN A CA 1
ATOM 705 C C . ASN A 1 85 ? 5.288 5.195 10.183 1.00 62.12 85 ASN A C 1
ATOM 707 O O . ASN A 1 85 ? 6.180 5.854 9.644 1.00 62.12 85 ASN A O 1
ATOM 711 N N . ALA A 1 86 ? 5.551 4.195 11.020 1.00 62.00 86 ALA A N 1
ATOM 712 C CA . ALA A 1 86 ? 6.886 3.665 11.209 1.00 62.00 86 ALA A CA 1
ATOM 713 C C . ALA A 1 86 ? 7.376 3.010 9.904 1.00 62.00 86 ALA A C 1
ATOM 715 O O . ALA A 1 86 ? 6.621 2.423 9.127 1.00 62.00 86 ALA A O 1
ATOM 716 N N . THR A 1 87 ? 8.672 3.155 9.622 1.00 55.25 87 THR A N 1
ATOM 717 C CA . THR A 1 87 ? 9.305 2.742 8.355 1.00 55.25 87 THR A CA 1
ATOM 718 C C . THR A 1 87 ? 9.284 1.229 8.112 1.00 55.25 87 THR A C 1
ATOM 720 O O . THR A 1 87 ? 9.566 0.792 6.996 1.00 55.25 87 THR A O 1
ATOM 723 N N . SER A 1 88 ? 8.902 0.431 9.111 1.00 55.53 88 SER A N 1
ATOM 724 C CA . SER A 1 88 ? 8.621 -1.007 8.998 1.00 55.53 88 SER A CA 1
ATOM 725 C C . SER A 1 88 ? 7.510 -1.315 7.973 1.00 55.53 88 SER A C 1
ATOM 727 O O . SER A 1 88 ? 7.512 -2.378 7.354 1.00 55.53 88 SER A O 1
ATOM 729 N N . HIS A 1 89 ? 6.601 -0.364 7.722 1.00 51.81 89 HIS A N 1
ATOM 730 C CA . HIS A 1 89 ? 5.533 -0.465 6.728 1.00 51.81 89 HIS A CA 1
ATOM 731 C C . HIS A 1 89 ? 5.996 -0.171 5.293 1.00 51.81 89 HIS A C 1
ATOM 733 O O . HIS A 1 89 ? 5.187 -0.218 4.367 1.00 51.81 89 HIS A O 1
ATOM 739 N N . ALA A 1 90 ? 7.292 0.069 5.052 1.00 57.09 90 ALA A N 1
ATOM 740 C CA . ALA A 1 90 ? 7.858 0.238 3.707 1.00 57.09 90 ALA A CA 1
ATOM 741 C C . ALA A 1 90 ? 7.896 -1.072 2.880 1.00 57.09 90 ALA A C 1
ATOM 743 O O . ALA A 1 90 ? 8.684 -1.218 1.938 1.00 57.09 90 ALA A O 1
ATOM 744 N N . ALA A 1 91 ? 7.052 -2.047 3.225 1.00 66.75 91 ALA A N 1
ATOM 745 C CA . ALA A 1 91 ? 6.846 -3.261 2.464 1.00 66.75 91 ALA A CA 1
ATOM 746 C C . ALA A 1 91 ? 6.044 -2.936 1.197 1.00 66.75 91 ALA A C 1
ATOM 748 O O . ALA A 1 91 ? 4.840 -2.693 1.212 1.00 66.75 91 ALA A O 1
ATOM 749 N N . TYR A 1 92 ? 6.732 -2.944 0.063 1.00 77.25 92 TYR A N 1
ATOM 750 C CA . TYR A 1 92 ? 6.081 -2.855 -1.234 1.00 77.25 92 TYR A CA 1
ATOM 751 C C . TYR A 1 92 ? 5.271 -4.125 -1.528 1.00 77.25 92 TYR A C 1
ATOM 753 O O . TYR A 1 92 ? 5.703 -5.235 -1.206 1.00 77.25 92 TYR A O 1
ATOM 761 N N . ALA A 1 93 ? 4.138 -3.977 -2.223 1.00 81.62 93 ALA A N 1
ATOM 762 C CA . ALA A 1 93 ? 3.403 -5.117 -2.772 1.00 81.62 93 ALA A CA 1
ATOM 763 C C . ALA A 1 93 ? 4.325 -6.021 -3.616 1.00 81.62 93 ALA A C 1
ATOM 765 O O . ALA A 1 93 ? 5.293 -5.554 -4.224 1.00 81.62 93 ALA A O 1
ATOM 766 N N . LYS A 1 94 ? 4.020 -7.324 -3.687 1.00 83.19 94 LYS A N 1
ATOM 767 C CA . LYS A 1 94 ? 4.848 -8.306 -4.421 1.00 83.19 94 LYS A CA 1
ATOM 768 C C . LYS A 1 94 ? 5.051 -7.938 -5.894 1.00 83.19 94 LYS A C 1
ATOM 770 O O . LYS A 1 94 ? 6.089 -8.263 -6.464 1.00 83.19 94 LYS A O 1
ATOM 775 N N . ASP A 1 95 ? 4.065 -7.275 -6.483 1.00 86.81 95 ASP A N 1
ATOM 776 C CA . ASP A 1 95 ? 4.037 -6.784 -7.857 1.00 86.81 95 ASP A CA 1
ATOM 777 C C . ASP A 1 95 ? 4.221 -5.259 -7.949 1.00 86.81 95 ASP A C 1
ATOM 779 O O . ASP A 1 95 ? 3.979 -4.666 -9.000 1.00 86.81 95 ASP A O 1
ATOM 783 N N . ALA A 1 96 ? 4.634 -4.596 -6.866 1.00 87.31 96 ALA A N 1
ATOM 784 C CA . ALA A 1 96 ? 4.838 -3.157 -6.865 1.00 87.31 96 ALA A CA 1
ATOM 785 C C . ALA A 1 96 ? 5.863 -2.740 -7.918 1.00 87.31 96 ALA A C 1
ATOM 787 O O . ALA A 1 96 ? 6.895 -3.386 -8.131 1.00 87.31 96 ALA A O 1
ATOM 788 N N . LEU A 1 97 ? 5.589 -1.603 -8.546 1.00 87.75 97 LEU A N 1
ATOM 789 C CA . LEU A 1 97 ? 6.480 -1.033 -9.529 1.00 87.75 97 LEU A CA 1
ATOM 790 C C . LEU A 1 97 ? 7.647 -0.320 -8.836 1.00 87.75 97 LEU A C 1
ATOM 792 O O . LEU A 1 97 ? 7.499 0.800 -8.357 1.00 87.75 97 LEU A O 1
ATOM 796 N N . ILE A 1 98 ? 8.805 -0.978 -8.778 1.00 86.88 98 ILE A N 1
ATOM 797 C CA . ILE A 1 98 ? 10.015 -0.459 -8.128 1.00 86.88 98 ILE A CA 1
ATOM 798 C C . ILE A 1 98 ? 11.100 -0.293 -9.193 1.00 86.88 98 ILE A C 1
ATOM 800 O O . ILE A 1 98 ? 11.670 -1.287 -9.643 1.00 86.88 98 ILE A O 1
ATOM 804 N N . ALA A 1 99 ? 11.397 0.952 -9.576 1.00 83.94 99 ALA A N 1
ATOM 805 C CA . ALA A 1 99 ? 12.332 1.277 -10.660 1.00 83.94 99 ALA A CA 1
ATOM 806 C C . ALA A 1 99 ? 13.721 0.644 -10.469 1.00 83.94 99 ALA A C 1
ATOM 808 O O . ALA A 1 99 ? 14.248 0.038 -11.399 1.00 83.94 99 ALA A O 1
ATOM 809 N N . SER A 1 100 ? 14.247 0.659 -9.237 1.00 81.00 100 SER A N 1
ATOM 810 C CA . SER A 1 100 ? 15.546 0.057 -8.892 1.00 81.00 100 SER A CA 1
ATOM 811 C C . SER A 1 100 ? 15.616 -1.462 -9.056 1.00 81.00 100 SER A C 1
ATOM 813 O O . SER A 1 100 ? 16.683 -2.068 -9.017 1.00 81.00 100 SER A O 1
ATOM 815 N N . LYS A 1 101 ? 14.458 -2.101 -9.224 1.00 82.12 101 LYS A N 1
ATOM 816 C CA . LYS A 1 101 ? 14.295 -3.544 -9.399 1.00 82.12 101 LYS A CA 1
ATOM 817 C C . LYS A 1 101 ? 13.899 -3.919 -10.826 1.00 82.12 101 LYS A C 1
ATOM 819 O O . LYS A 1 101 ? 13.642 -5.101 -11.069 1.00 82.12 101 LYS A O 1
ATOM 824 N N . MET A 1 102 ? 13.826 -2.945 -11.732 1.00 86.81 102 MET A N 1
ATOM 825 C CA . MET A 1 102 ? 13.532 -3.139 -13.147 1.00 86.81 102 MET A CA 1
ATOM 826 C C . MET A 1 102 ? 14.812 -3.211 -13.969 1.00 86.81 102 MET A C 1
ATOM 828 O O . MET A 1 102 ? 15.752 -2.450 -13.743 1.00 86.81 102 MET A O 1
ATOM 832 N N . ASN A 1 103 ? 14.810 -4.082 -14.973 1.00 87.44 103 ASN A N 1
ATOM 833 C CA . ASN A 1 103 ? 15.901 -4.170 -15.932 1.00 87.44 103 ASN A CA 1
ATOM 834 C C . ASN A 1 103 ? 15.893 -2.955 -16.870 1.00 87.44 103 ASN A C 1
ATOM 836 O O . ASN A 1 103 ? 14.840 -2.394 -17.189 1.00 87.44 103 ASN A O 1
ATOM 840 N N . LEU A 1 104 ? 17.071 -2.579 -17.363 1.00 86.75 104 LEU A N 1
ATOM 841 C CA . LEU A 1 104 ? 17.236 -1.535 -18.369 1.00 86.75 104 LEU A CA 1
ATOM 842 C C . LEU A 1 104 ? 16.514 -1.916 -19.668 1.00 86.75 104 LEU A C 1
ATOM 844 O O . LEU A 1 104 ? 15.728 -1.134 -20.212 1.00 86.75 104 LEU A O 1
ATOM 848 N N . ASN A 1 105 ? 16.758 -3.146 -20.118 1.00 89.38 105 ASN A N 1
ATOM 849 C CA . ASN A 1 105 ? 16.181 -3.744 -21.315 1.00 89.38 105 ASN A CA 1
ATOM 850 C C . ASN A 1 105 ? 15.052 -4.730 -20.950 1.00 89.38 105 ASN A C 1
ATOM 852 O O . ASN A 1 105 ? 14.987 -5.194 -19.812 1.00 89.38 105 ASN A O 1
ATOM 856 N N . PRO A 1 106 ? 14.136 -5.043 -21.887 1.00 91.00 106 PRO A N 1
ATOM 857 C CA . PRO A 1 106 ? 13.119 -6.076 -21.701 1.00 91.00 106 PRO A CA 1
ATOM 858 C C . PRO A 1 106 ? 13.658 -7.399 -21.156 1.00 91.00 106 PRO A C 1
ATOM 860 O O . PRO A 1 106 ? 14.653 -7.916 -21.658 1.00 91.00 106 PRO A O 1
ATOM 863 N N . GLY A 1 107 ? 12.943 -7.987 -20.197 1.00 88.31 107 GLY A N 1
ATOM 864 C CA . GLY A 1 107 ? 13.308 -9.262 -19.582 1.00 88.31 107 GLY A CA 1
ATOM 865 C C . GLY A 1 107 ? 13.404 -9.204 -18.059 1.00 88.31 107 GLY A C 1
ATOM 866 O O . GLY A 1 107 ? 13.113 -8.191 -17.427 1.00 88.31 107 GLY A O 1
ATOM 867 N N . GLY A 1 108 ? 13.786 -10.336 -17.471 1.00 83.44 108 GLY A N 1
ATOM 868 C CA . GLY A 1 108 ? 13.764 -10.555 -16.026 1.00 83.44 108 GLY A CA 1
ATOM 869 C C . GLY A 1 108 ? 12.585 -11.422 -15.577 1.00 83.44 108 GLY A C 1
ATOM 870 O O . GLY A 1 108 ? 11.657 -11.703 -16.333 1.00 83.44 108 GLY A O 1
ATOM 871 N N . LYS A 1 109 ? 12.653 -11.894 -14.327 1.00 79.69 109 LYS A N 1
ATOM 872 C CA . LYS A 1 109 ? 11.676 -12.838 -13.746 1.00 79.69 109 LYS A CA 1
ATOM 873 C C . LYS A 1 109 ? 10.571 -12.160 -12.927 1.00 79.69 109 LYS A C 1
ATOM 875 O O . LYS A 1 109 ? 9.635 -12.828 -12.494 1.00 79.69 109 LYS A O 1
ATOM 880 N N . ARG A 1 110 ? 10.696 -10.859 -12.647 1.00 82.12 110 ARG A N 1
ATOM 881 C CA . ARG A 1 110 ? 9.744 -10.123 -11.806 1.00 82.12 110 ARG A CA 1
ATOM 882 C C . ARG A 1 110 ? 8.513 -9.706 -12.601 1.00 82.12 110 ARG A C 1
ATOM 884 O O . ARG A 1 110 ? 8.622 -9.346 -13.768 1.00 82.12 110 ARG A O 1
ATOM 891 N N . LYS A 1 111 ? 7.363 -9.736 -11.928 1.00 87.00 111 LYS A N 1
ATOM 892 C CA . LYS A 1 111 ? 6.094 -9.215 -12.432 1.00 87.00 111 LYS A CA 1
ATOM 893 C C . LYS A 1 111 ? 5.809 -7.883 -11.756 1.00 87.00 111 LYS A C 1
ATOM 895 O O . LYS A 1 111 ? 5.951 -7.769 -10.543 1.00 87.00 111 LYS A O 1
ATOM 900 N N . PHE A 1 112 ? 5.405 -6.909 -12.553 1.00 91.56 112 PHE A N 1
ATOM 901 C CA . PHE A 1 112 ? 5.028 -5.568 -12.114 1.00 91.56 112 PHE A CA 1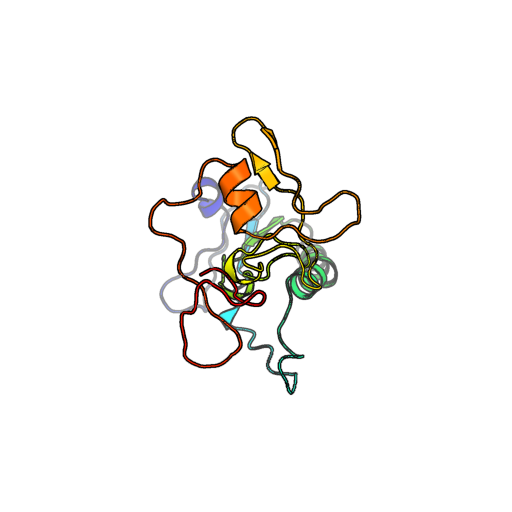
ATOM 902 C C . PHE A 1 112 ? 3.550 -5.297 -12.421 1.00 91.56 112 PHE A C 1
ATOM 904 O O . PHE A 1 112 ? 3.038 -5.676 -13.475 1.00 91.56 112 PHE A O 1
ATOM 911 N N . ARG A 1 113 ? 2.850 -4.601 -11.533 1.00 92.56 113 ARG A N 1
ATOM 912 C CA . ARG A 1 113 ? 1.513 -4.085 -11.830 1.00 92.56 113 ARG A CA 1
ATOM 913 C C . ARG A 1 113 ? 1.576 -3.018 -12.919 1.00 92.56 113 ARG A C 1
ATOM 915 O O . ARG A 1 113 ? 2.578 -2.316 -13.051 1.00 92.56 113 ARG A O 1
ATOM 922 N N . ASN A 1 114 ? 0.485 -2.868 -13.665 1.00 94.06 114 ASN A N 1
ATOM 923 C CA . ASN A 1 114 ? 0.366 -1.780 -14.629 1.00 94.06 114 ASN A CA 1
ATOM 924 C C . ASN A 1 114 ? 0.397 -0.417 -13.925 1.00 94.06 114 ASN A C 1
ATOM 926 O O . ASN A 1 114 ? -0.125 -0.263 -12.815 1.00 94.06 114 ASN A O 1
ATOM 930 N N . GLY A 1 115 ? 1.026 0.554 -14.584 1.00 90.25 115 GLY A N 1
ATOM 931 C CA . GLY A 1 115 ? 1.032 1.945 -14.156 1.00 90.25 115 GLY A CA 1
ATOM 932 C C . GLY A 1 115 ? -0.240 2.671 -14.588 1.00 90.25 115 GLY A C 1
ATOM 933 O O . GLY A 1 115 ? -0.958 2.222 -15.483 1.00 90.25 115 GLY A O 1
ATOM 934 N N . ILE A 1 116 ? -0.493 3.814 -13.957 1.00 92.00 116 ILE A N 1
ATOM 935 C CA . ILE A 1 116 ? -1.545 4.754 -14.349 1.00 92.00 116 ILE A CA 1
ATOM 936 C C . ILE A 1 116 ? -0.859 6.077 -14.667 1.00 92.00 116 ILE A C 1
ATOM 938 O O . ILE A 1 116 ? -0.102 6.595 -13.846 1.00 92.00 116 ILE A O 1
ATOM 942 N N . MET A 1 117 ? -1.104 6.593 -15.863 1.00 88.62 117 MET A N 1
ATOM 943 C CA . MET A 1 117 ? -0.575 7.875 -16.316 1.00 88.62 117 MET A CA 1
ATOM 944 C C . MET A 1 117 ? -1.390 9.055 -15.766 1.00 88.62 117 MET A C 1
ATOM 946 O O . MET A 1 117 ? -2.525 8.863 -15.320 1.00 88.62 117 MET A O 1
ATOM 950 N N . PRO A 1 118 ? -0.869 10.297 -15.829 1.00 89.75 118 PRO A N 1
ATOM 951 C CA . PRO A 1 118 ? -1.615 11.491 -15.417 1.00 89.75 118 PRO A CA 1
ATOM 952 C C . PRO A 1 118 ? -2.960 11.676 -16.140 1.00 89.75 118 PRO A C 1
ATOM 954 O O . PRO A 1 118 ? -3.914 12.173 -15.549 1.00 89.75 118 PRO A O 1
ATOM 957 N N . ASP A 1 119 ? -3.062 11.227 -17.392 1.00 92.81 119 ASP A N 1
ATOM 958 C CA . ASP A 1 119 ? -4.296 11.231 -18.192 1.00 92.81 119 ASP A CA 1
ATOM 959 C C . ASP A 1 119 ? -5.238 10.048 -17.881 1.00 92.81 119 ASP A C 1
ATOM 961 O O . ASP A 1 119 ? -6.246 9.857 -18.559 1.00 92.81 119 ASP A O 1
ATOM 965 N N . ARG A 1 120 ? -4.924 9.259 -16.843 1.00 91.62 120 ARG A N 1
ATOM 966 C CA . ARG A 1 120 ? -5.605 8.022 -16.420 1.00 91.62 120 ARG A CA 1
ATOM 967 C C . ARG A 1 120 ? -5.510 6.857 -17.405 1.00 91.62 120 ARG A C 1
ATOM 969 O O . ARG A 1 120 ? -6.136 5.823 -17.166 1.00 91.62 120 ARG A O 1
ATOM 976 N N . SER A 1 121 ? -4.717 6.974 -18.468 1.00 93.62 121 SER A N 1
ATOM 977 C CA . SER A 1 121 ? -4.431 5.838 -19.339 1.00 93.62 121 SER A CA 1
ATOM 978 C C . SER A 1 121 ? -3.584 4.786 -18.614 1.00 93.62 121 SER A C 1
ATOM 980 O O . SER A 1 121 ? -2.841 5.071 -17.666 1.00 93.62 121 SER A O 1
ATOM 982 N N . ILE A 1 122 ? -3.731 3.531 -19.041 1.00 94.50 122 ILE A N 1
ATOM 983 C CA . ILE A 1 122 ? -3.002 2.402 -18.464 1.00 94.50 122 ILE A CA 1
ATOM 984 C C . ILE A 1 122 ? -1.632 2.303 -19.136 1.00 94.50 122 ILE A C 1
ATOM 986 O O . ILE A 1 122 ? -1.538 2.064 -20.339 1.00 94.50 122 ILE A O 1
ATOM 990 N N . GLN A 1 123 ? -0.569 2.385 -18.340 1.00 94.44 123 GLN A N 1
ATOM 991 C CA . GLN A 1 123 ? 0.788 2.076 -18.779 1.00 94.44 123 GLN A CA 1
ATOM 992 C C . GLN A 1 123 ? 1.061 0.585 -18.561 1.00 94.44 123 GLN A C 1
ATOM 994 O O . GLN A 1 123 ? 1.240 0.116 -17.433 1.00 94.44 123 GLN A O 1
ATOM 999 N N . LEU A 1 124 ? 1.097 -0.176 -19.655 1.00 95.25 124 LEU A N 1
ATOM 1000 C CA . LEU A 1 124 ? 1.407 -1.603 -19.610 1.00 95.25 124 LEU A CA 1
ATOM 1001 C C . LEU A 1 124 ? 2.883 -1.826 -19.284 1.00 95.25 124 LEU A C 1
ATOM 1003 O O . LEU A 1 124 ? 3.762 -1.275 -19.950 1.00 95.25 124 LEU A O 1
ATOM 1007 N N . MET A 1 125 ? 3.142 -2.690 -18.303 1.00 94.94 125 MET A N 1
ATOM 1008 C CA . MET A 1 125 ? 4.506 -3.018 -17.855 1.00 94.94 125 MET A CA 1
ATOM 1009 C C . MET A 1 125 ? 5.032 -4.332 -18.430 1.00 94.94 125 MET A C 1
ATOM 1011 O O . MET A 1 125 ? 6.187 -4.688 -18.206 1.00 94.94 125 MET A O 1
ATOM 1015 N N . HIS A 1 126 ? 4.199 -5.036 -19.197 1.00 95.12 126 HIS A N 1
ATOM 1016 C CA . HIS A 1 126 ? 4.525 -6.295 -19.859 1.00 95.12 126 HIS A CA 1
ATOM 1017 C C . HIS A 1 126 ? 4.143 -6.213 -21.336 1.00 95.12 126 HIS A C 1
ATOM 1019 O O . HIS A 1 126 ? 3.262 -5.441 -21.722 1.00 95.12 126 HIS A O 1
ATOM 1025 N N . PHE A 1 127 ? 4.818 -7.009 -22.158 1.00 94.19 127 PHE A N 1
ATOM 1026 C CA . PHE A 1 127 ? 4.368 -7.317 -23.511 1.00 94.19 127 PHE A CA 1
ATOM 1027 C C . PHE A 1 127 ? 3.194 -8.307 -23.471 1.00 94.19 127 PHE A C 1
ATOM 1029 O O . PHE A 1 127 ? 2.895 -8.898 -22.432 1.00 94.19 127 PHE A O 1
ATOM 1036 N N . SER A 1 128 ? 2.540 -8.517 -24.615 1.00 93.12 128 SER A N 1
ATOM 1037 C CA . SER A 1 128 ? 1.453 -9.496 -24.755 1.00 93.12 128 SER A CA 1
ATOM 1038 C C . SER A 1 128 ? 1.890 -10.939 -24.470 1.00 93.12 128 SER A C 1
ATOM 1040 O O . SER A 1 128 ? 1.062 -11.746 -24.061 1.00 93.12 128 SER A O 1
ATOM 1042 N N . ASP A 1 129 ? 3.182 -11.254 -24.622 1.00 91.94 129 ASP A N 1
ATOM 1043 C CA . ASP A 1 129 ? 3.781 -12.553 -24.274 1.00 91.94 129 ASP A CA 1
ATOM 1044 C C . ASP A 1 129 ? 4.056 -12.720 -22.761 1.00 91.94 129 ASP A C 1
ATOM 1046 O O . ASP A 1 129 ? 4.566 -13.752 -22.329 1.00 91.94 129 ASP A O 1
ATOM 1050 N N . GLY A 1 130 ? 3.737 -11.708 -21.943 1.00 89.56 130 GLY A N 1
ATOM 1051 C CA . GLY A 1 130 ? 3.948 -11.709 -20.494 1.00 89.56 130 GLY A CA 1
ATOM 1052 C C . GLY A 1 130 ? 5.366 -11.339 -20.051 1.00 89.56 130 GLY A C 1
ATOM 1053 O O . GLY A 1 130 ? 5.633 -11.307 -18.848 1.00 89.56 130 GLY A O 1
ATOM 1054 N N . ARG A 1 131 ? 6.281 -11.027 -20.976 1.00 91.62 131 ARG A N 1
ATOM 1055 C CA . ARG A 1 131 ? 7.639 -10.573 -20.652 1.00 91.62 131 ARG A CA 1
ATOM 1056 C C . ARG A 1 131 ? 7.608 -9.148 -20.086 1.00 91.62 131 ARG A C 1
ATOM 1058 O O . ARG A 1 131 ? 6.953 -8.287 -20.676 1.00 91.62 131 ARG A O 1
ATOM 1065 N N . PRO A 1 132 ? 8.314 -8.850 -18.981 1.00 92.56 132 PRO A N 1
ATOM 1066 C CA . PRO A 1 132 ? 8.377 -7.492 -18.445 1.00 92.56 132 PRO A CA 1
ATOM 1067 C C . PRO A 1 132 ? 9.139 -6.553 -19.390 1.00 92.56 132 PRO A C 1
ATOM 1069 O O . PRO A 1 132 ? 10.192 -6.898 -19.941 1.00 92.56 132 PRO A O 1
ATOM 1072 N N . LYS A 1 133 ? 8.604 -5.343 -19.573 1.00 94.38 133 LYS A N 1
ATOM 10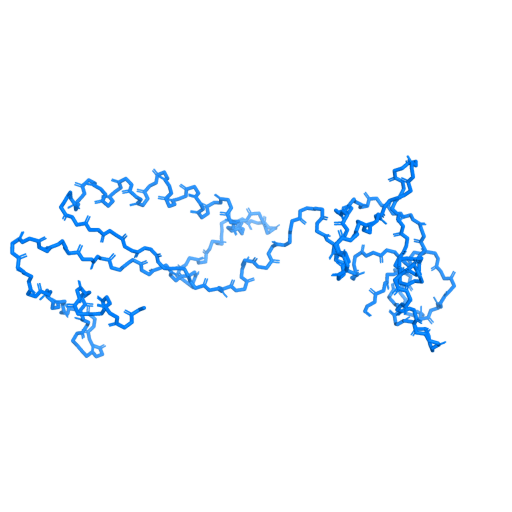73 C CA . LYS A 1 133 ? 9.274 -4.263 -20.301 1.00 94.38 133 LYS A CA 1
ATOM 1074 C C . LYS A 1 133 ? 10.444 -3.727 -19.474 1.00 94.38 133 LYS A C 1
ATOM 1076 O O . LYS A 1 133 ? 10.357 -3.614 -18.253 1.00 94.38 133 LYS A O 1
ATOM 1081 N N . GLY A 1 134 ? 11.522 -3.351 -20.156 1.00 91.38 134 GLY A N 1
ATOM 1082 C CA . GLY A 1 134 ? 12.635 -2.641 -19.529 1.00 91.38 134 GLY A CA 1
ATOM 1083 C C . GLY A 1 134 ? 12.280 -1.182 -19.256 1.00 91.38 134 GLY A C 1
ATOM 1084 O O . GLY A 1 134 ? 11.504 -0.575 -20.004 1.00 91.38 134 GLY A O 1
ATOM 1085 N N . ILE A 1 135 ? 12.883 -0.591 -18.226 1.00 90.50 135 ILE A N 1
ATOM 1086 C CA . ILE A 1 135 ? 12.635 0.804 -17.835 1.00 90.50 135 ILE A CA 1
ATOM 1087 C C . ILE A 1 135 ? 12.961 1.791 -18.963 1.00 90.50 135 ILE A C 1
ATOM 1089 O O . ILE A 1 135 ? 12.282 2.804 -19.106 1.00 90.50 135 ILE A O 1
ATOM 1093 N N . ARG A 1 136 ? 13.919 1.467 -19.844 1.00 89.88 136 ARG A N 1
ATOM 1094 C CA . ARG A 1 136 ? 14.224 2.288 -21.021 1.00 89.88 136 ARG A CA 1
ATOM 1095 C C . ARG A 1 136 ? 13.046 2.405 -21.976 1.00 89.88 136 ARG A C 1
ATOM 1097 O O . ARG A 1 136 ? 12.799 3.485 -22.505 1.00 89.88 136 ARG A O 1
ATOM 1104 N N . LEU A 1 137 ? 12.347 1.299 -22.227 1.00 92.31 137 LEU A N 1
ATOM 1105 C CA . LEU A 1 137 ? 11.186 1.300 -23.110 1.00 92.31 137 LEU A CA 1
ATOM 1106 C C . LEU A 1 137 ? 10.038 2.081 -22.471 1.00 92.31 137 LEU A C 1
ATOM 1108 O O . LEU A 1 137 ? 9.477 2.957 -23.117 1.00 92.31 137 LEU A O 1
ATOM 1112 N N . ILE A 1 138 ? 9.758 1.821 -21.194 1.00 92.25 138 ILE A N 1
ATOM 1113 C CA . ILE A 1 138 ? 8.682 2.495 -20.458 1.00 92.25 138 ILE A CA 1
ATOM 1114 C C . ILE A 1 138 ? 8.914 4.005 -20.413 1.00 92.25 138 ILE A C 1
ATOM 1116 O O . ILE A 1 138 ? 8.037 4.766 -20.788 1.00 92.25 138 ILE A O 1
ATOM 1120 N N . LEU A 1 139 ? 10.113 4.463 -20.048 1.00 91.06 139 LEU A N 1
ATOM 1121 C CA . 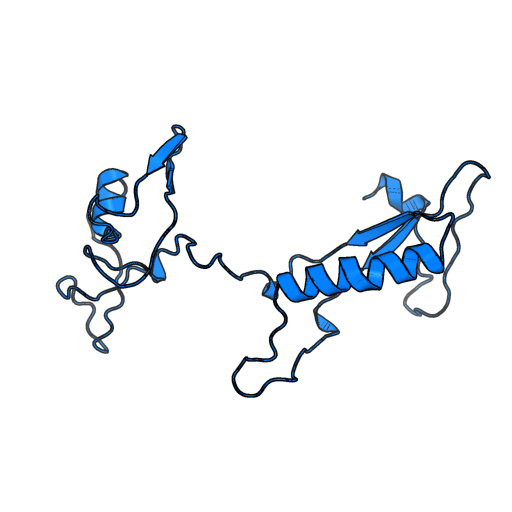LEU A 1 139 ? 10.413 5.896 -20.016 1.00 91.06 139 LEU A CA 1
ATOM 1122 C C . LEU A 1 139 ? 10.316 6.548 -21.401 1.00 91.06 139 LEU A C 1
ATOM 1124 O O . LEU A 1 139 ? 9.915 7.703 -21.491 1.00 91.06 139 LEU A O 1
ATOM 1128 N N . LYS A 1 140 ? 10.637 5.836 -22.488 1.00 91.38 140 LYS A N 1
ATOM 1129 C CA . LYS A 1 140 ? 10.406 6.343 -23.850 1.00 91.38 140 LYS A CA 1
ATOM 1130 C C . LYS A 1 140 ? 8.917 6.453 -24.179 1.00 91.38 140 LYS A C 1
ATOM 1132 O O . LYS A 1 140 ? 8.516 7.476 -24.724 1.00 91.38 140 LYS A O 1
ATOM 1137 N N . GLU A 1 141 ? 8.114 5.447 -23.825 1.00 92.75 141 GLU A N 1
ATOM 1138 C CA . GLU A 1 141 ? 6.647 5.479 -23.964 1.00 92.75 141 GLU A CA 1
ATOM 1139 C C . GLU A 1 141 ? 6.051 6.666 -23.184 1.00 92.75 141 GLU A C 1
ATOM 1141 O O . GLU A 1 141 ? 5.223 7.402 -23.718 1.00 92.75 141 GLU A O 1
ATOM 1146 N N . CYS A 1 142 ? 6.569 6.935 -21.980 1.00 89.44 142 CYS A N 1
ATOM 1147 C CA . CYS A 1 142 ? 6.188 8.083 -21.155 1.00 89.44 142 CYS A CA 1
ATOM 1148 C C . CYS A 1 142 ? 6.749 9.435 -21.636 1.00 89.44 142 CYS A C 1
ATOM 1150 O O . CYS A 1 142 ? 6.413 10.457 -21.044 1.00 89.44 142 CYS A O 1
ATOM 1152 N N . LYS A 1 143 ? 7.636 9.473 -22.644 1.00 89.94 143 LYS A N 1
ATOM 1153 C CA . LYS A 1 143 ? 8.415 10.671 -23.037 1.00 89.94 143 LYS A CA 1
ATOM 1154 C C . LYS A 1 143 ? 9.266 11.267 -21.896 1.00 89.94 143 LYS A C 1
ATOM 1156 O O . LYS A 1 143 ? 9.472 12.473 -21.828 1.00 89.94 143 LYS A O 1
ATOM 1161 N N . LEU A 1 144 ? 9.779 10.411 -21.013 1.00 89.06 144 LEU A N 1
ATOM 1162 C CA . LEU A 1 144 ? 10.600 10.744 -19.838 1.00 89.06 144 LEU A CA 1
ATOM 1163 C C . LEU A 1 144 ? 12.047 10.232 -19.936 1.00 89.06 144 LEU A C 1
ATOM 1165 O O . LEU A 1 144 ? 12.799 10.308 -18.967 1.00 89.06 144 LEU A O 1
ATOM 1169 N N . TRP A 1 145 ? 12.454 9.663 -21.073 1.00 87.94 145 TRP A N 1
ATOM 1170 C CA . TRP A 1 145 ? 13.825 9.182 -21.240 1.00 87.94 145 TRP A CA 1
ATOM 1171 C C . TRP A 1 145 ? 14.806 10.362 -21.378 1.00 87.94 145 TRP A C 1
ATOM 1173 O O . TRP A 1 145 ? 14.655 11.150 -22.312 1.00 87.94 145 TRP A O 1
ATOM 1183 N N . PRO A 1 146 ? 15.824 10.487 -20.506 1.00 83.75 146 PRO A N 1
ATOM 1184 C CA . PRO A 1 146 ? 16.758 11.608 -20.551 1.00 83.75 146 PRO A CA 1
ATOM 1185 C C . PRO A 1 146 ? 17.737 11.496 -21.728 1.00 83.75 146 PRO A C 1
ATOM 1187 O O . PRO A 1 146 ? 18.206 10.407 -22.068 1.00 83.75 146 PRO A O 1
ATOM 1190 N N . GLU A 1 147 ? 18.127 12.638 -22.300 1.00 76.69 147 GLU A N 1
ATOM 1191 C CA . GLU A 1 147 ? 19.114 12.710 -23.391 1.00 76.69 147 GLU A CA 1
ATOM 1192 C C . GLU A 1 147 ? 20.488 12.167 -22.976 1.00 76.69 147 GLU A C 1
ATOM 1194 O O . GLU A 1 147 ? 21.159 11.489 -23.750 1.00 76.69 147 GLU A O 1
ATOM 1199 N N . LYS A 1 148 ? 20.886 12.419 -21.722 1.00 72.69 148 LYS A N 1
ATOM 1200 C CA . LYS A 1 148 ? 22.202 12.055 -21.175 1.00 72.69 148 LYS A CA 1
ATOM 1201 C C . LYS A 1 148 ? 22.272 10.643 -20.575 1.00 72.69 148 LYS A C 1
ATOM 1203 O O . LYS A 1 148 ? 23.305 10.296 -20.013 1.00 72.69 148 LYS A O 1
ATOM 1208 N N . SER A 1 149 ? 21.237 9.812 -20.761 1.00 69.00 149 SER A N 1
ATOM 1209 C CA . SER A 1 149 ? 21.065 8.458 -20.188 1.00 69.00 149 SER A CA 1
ATOM 1210 C C . SER A 1 149 ? 20.756 8.412 -18.680 1.00 69.00 149 SER A C 1
ATOM 1212 O O . SER A 1 149 ? 20.822 9.426 -17.990 1.00 69.00 149 SER A O 1
ATOM 1214 N N . VAL A 1 150 ? 20.324 7.241 -18.193 1.00 70.62 150 VAL A N 1
ATOM 1215 C CA . VAL A 1 150 ? 19.973 6.978 -16.785 1.00 70.62 150 VAL A CA 1
ATOM 1216 C C . VAL A 1 150 ? 21.122 6.223 -16.119 1.00 70.62 150 VAL A C 1
ATOM 1218 O O . VAL A 1 150 ? 21.705 5.324 -16.732 1.00 70.62 150 VAL A O 1
ATOM 1221 N N . ASN A 1 151 ? 21.427 6.550 -14.863 1.00 69.62 151 ASN A N 1
ATOM 1222 C CA . ASN A 1 151 ? 22.401 5.797 -14.078 1.00 69.62 151 ASN A CA 1
ATOM 1223 C C . ASN A 1 151 ? 21.925 4.351 -13.902 1.00 69.62 151 ASN A C 1
ATOM 1225 O O . ASN A 1 151 ? 20.780 4.100 -13.536 1.00 69.62 151 ASN A O 1
ATOM 1229 N N . CYS A 1 152 ? 22.808 3.392 -14.173 1.00 66.88 152 CYS A N 1
ATOM 1230 C CA . CYS A 1 152 ? 22.492 1.973 -14.065 1.00 66.88 152 CYS A CA 1
ATOM 1231 C C . CYS A 1 152 ? 23.508 1.247 -13.172 1.00 66.88 152 CYS A C 1
ATOM 1233 O O . CYS A 1 152 ? 24.711 1.529 -13.224 1.00 66.88 152 CYS A O 1
ATOM 1235 N N . ILE A 1 153 ? 23.022 0.283 -12.386 1.00 66.00 153 ILE A N 1
ATOM 1236 C CA . ILE A 1 153 ? 23.825 -0.706 -11.659 1.00 66.00 153 ILE A CA 1
ATOM 1237 C C . ILE A 1 153 ? 23.786 -2.014 -12.440 1.00 66.00 153 ILE A C 1
ATOM 1239 O O . ILE A 1 153 ? 22.720 -2.585 -12.651 1.00 66.00 153 ILE A O 1
ATOM 1243 N N . CYS A 1 154 ? 24.950 -2.514 -12.838 1.00 65.00 154 CYS A N 1
ATOM 1244 C CA . CYS A 1 154 ? 25.084 -3.820 -13.477 1.00 65.00 154 CYS A CA 1
ATOM 1245 C C . CYS A 1 154 ? 25.542 -4.854 -12.437 1.00 65.00 154 CYS A C 1
ATOM 1247 O O . CYS A 1 154 ? 26.376 -4.541 -11.585 1.00 65.00 154 CYS A O 1
ATOM 1249 N N . SER A 1 155 ? 24.987 -6.071 -12.491 1.00 57.28 155 SER A N 1
ATOM 1250 C CA . SER A 1 155 ? 25.327 -7.178 -11.577 1.00 57.28 155 SER A CA 1
ATOM 1251 C C . SER A 1 155 ? 26.784 -7.630 -11.694 1.00 57.28 155 SER A C 1
ATOM 1253 O O . SER A 1 155 ? 27.356 -8.124 -10.722 1.00 57.28 155 SER A O 1
ATOM 1255 N N . ASP A 1 156 ? 27.403 -7.398 -12.852 1.00 54.53 156 ASP A N 1
ATOM 1256 C CA . ASP A 1 156 ? 28.821 -7.646 -13.074 1.00 54.53 156 ASP A CA 1
ATOM 1257 C C . ASP A 1 156 ? 29.630 -6.504 -12.449 1.00 54.53 156 ASP A C 1
ATOM 1259 O O . ASP A 1 156 ? 29.823 -5.430 -13.023 1.00 54.53 156 ASP A O 1
ATOM 1263 N N . TYR A 1 157 ? 30.026 -6.742 -11.200 1.00 48.69 157 TYR A N 1
ATOM 1264 C CA . TYR A 1 157 ? 30.828 -5.887 -10.332 1.00 48.69 157 TYR A CA 1
ATOM 1265 C C . TYR A 1 157 ? 31.746 -4.893 -11.084 1.00 48.69 157 TYR A C 1
ATOM 1267 O O . TYR A 1 157 ? 32.723 -5.268 -11.730 1.00 48.69 157 TYR A O 1
ATOM 1275 N N . LYS A 1 158 ? 31.487 -3.594 -10.865 1.00 45.72 158 LYS A N 1
ATOM 1276 C CA . LYS A 1 158 ? 32.395 -2.444 -11.085 1.00 45.72 158 LYS A CA 1
ATOM 1277 C C . LYS A 1 158 ? 32.636 -1.927 -12.512 1.00 45.72 158 LYS A C 1
ATOM 1279 O O . LYS A 1 158 ? 33.664 -1.289 -12.740 1.00 45.72 158 LYS A O 1
ATOM 1284 N N . LYS A 1 159 ? 31.698 -2.050 -13.456 1.00 45.88 159 LYS A N 1
ATOM 1285 C CA . LYS A 1 159 ? 31.691 -1.147 -14.628 1.00 45.88 159 LYS A CA 1
ATOM 1286 C C . LYS A 1 159 ? 30.283 -0.630 -14.907 1.00 45.88 159 LYS A C 1
ATOM 1288 O O . LYS A 1 159 ? 29.393 -1.408 -15.227 1.00 45.88 159 LYS A O 1
ATOM 1293 N N . HIS A 1 160 ? 30.100 0.691 -14.823 1.00 51.84 160 HIS A N 1
ATOM 1294 C CA . HIS A 1 160 ? 28.936 1.397 -15.369 1.00 51.84 160 HIS A CA 1
ATOM 1295 C C . HIS A 1 160 ? 28.974 1.294 -16.901 1.00 51.84 160 HIS A C 1
ATOM 1297 O O . HIS A 1 160 ? 29.351 2.237 -17.591 1.00 51.84 160 HIS A O 1
ATOM 1303 N N . SER A 1 161 ? 28.686 0.109 -17.439 1.00 46.16 161 SER A N 1
ATOM 1304 C CA . SER A 1 161 ? 28.609 -0.109 -18.877 1.00 46.16 161 SER A CA 1
ATOM 1305 C C . SER A 1 161 ? 27.146 -0.022 -19.306 1.00 46.16 161 SER A C 1
ATOM 1307 O O . SER A 1 161 ? 26.358 -0.883 -18.917 1.00 46.16 161 SER A O 1
ATOM 1309 N N . PRO A 1 162 ? 26.756 0.963 -20.131 1.00 51.84 162 PRO A N 1
ATOM 1310 C CA . PRO A 1 162 ? 25.375 1.131 -20.594 1.00 51.84 162 PRO A CA 1
ATOM 1311 C C . PRO A 1 162 ? 24.905 0.041 -21.582 1.00 51.84 162 PRO A C 1
ATOM 1313 O O . PRO A 1 162 ? 23.840 0.174 -22.183 1.00 51.84 162 PRO A O 1
ATOM 1316 N N . ILE A 1 163 ? 25.702 -1.016 -21.788 1.00 51.16 163 ILE A N 1
ATOM 1317 C CA . ILE A 1 163 ? 25.538 -2.004 -22.866 1.00 51.16 163 ILE A CA 1
ATOM 1318 C C . ILE A 1 163 ? 25.169 -3.399 -22.327 1.00 51.16 163 ILE A C 1
ATOM 1320 O O . ILE A 1 163 ? 24.686 -4.235 -23.087 1.00 51.16 163 ILE A O 1
ATOM 1324 N N . ALA A 1 164 ? 25.345 -3.680 -21.030 1.00 56.59 164 ALA A N 1
ATOM 1325 C CA . ALA A 1 164 ? 24.995 -4.994 -20.490 1.00 56.59 164 ALA A CA 1
ATOM 1326 C C . ALA A 1 164 ? 23.472 -5.128 -20.281 1.00 56.59 164 ALA A C 1
ATOM 1328 O O . ALA A 1 164 ? 22.809 -4.242 -19.742 1.00 56.59 164 ALA A O 1
ATOM 1329 N N . ASN A 1 165 ? 22.907 -6.249 -20.738 1.00 54.91 165 ASN A N 1
ATOM 1330 C CA . ASN A 1 165 ? 21.457 -6.485 -20.754 1.00 54.91 165 ASN A CA 1
ATOM 1331 C C . ASN A 1 165 ? 20.834 -6.681 -19.362 1.00 54.91 165 ASN A C 1
ATOM 1333 O O . ASN A 1 165 ? 19.621 -6.528 -19.225 1.00 54.91 165 ASN A O 1
ATOM 1337 N N . ASP A 1 166 ? 21.660 -6.946 -18.348 1.00 58.81 166 ASP A N 1
ATOM 1338 C CA . ASP A 1 166 ? 21.235 -7.244 -16.976 1.00 58.81 166 ASP A CA 1
ATOM 1339 C C . ASP A 1 166 ? 21.421 -6.061 -16.008 1.00 58.81 166 ASP A C 1
ATOM 1341 O O . ASP A 1 166 ? 21.376 -6.228 -14.789 1.00 58.81 166 ASP A O 1
ATOM 1345 N N . CYS A 1 167 ? 21.640 -4.847 -16.525 1.00 64.62 167 CYS A N 1
ATOM 1346 C CA . CYS A 1 167 ? 21.726 -3.660 -15.679 1.00 64.62 167 CYS A CA 1
ATOM 1347 C C . CYS A 1 167 ? 20.339 -3.210 -15.197 1.00 64.62 167 CYS A C 1
ATOM 1349 O O . CYS A 1 167 ? 19.369 -3.217 -15.956 1.00 64.62 167 CYS A O 1
ATOM 1351 N N . TYR A 1 168 ? 20.263 -2.765 -13.947 1.00 65.88 168 TYR A N 1
ATOM 1352 C CA . TYR A 1 168 ? 19.0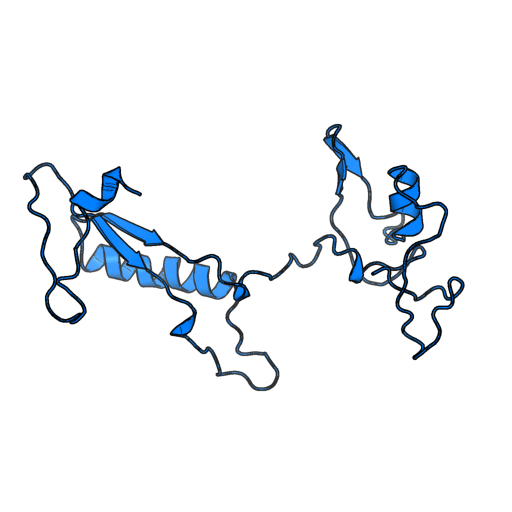95 -2.156 -13.316 1.00 65.88 168 TYR A CA 1
ATOM 1353 C C . TYR A 1 168 ? 19.252 -0.636 -13.316 1.00 65.88 168 TYR A C 1
ATOM 1355 O O . TYR A 1 168 ? 20.365 -0.142 -13.137 1.00 65.88 168 TYR A O 1
ATOM 1363 N N . ALA A 1 169 ? 18.171 0.118 -13.508 1.00 61.31 169 ALA A N 1
ATOM 1364 C CA . ALA A 1 169 ? 18.226 1.573 -13.335 1.00 61.31 169 ALA A CA 1
ATOM 1365 C C . ALA A 1 169 ? 18.303 1.944 -11.848 1.00 61.31 169 ALA A C 1
ATOM 1367 O O . ALA A 1 169 ? 17.788 1.204 -11.015 1.00 61.31 169 ALA A O 1
ATOM 1368 N N . VAL A 1 170 ? 18.927 3.077 -11.521 1.00 57.78 170 VAL A N 1
ATOM 1369 C CA . VAL A 1 170 ? 18.961 3.660 -10.166 1.00 57.78 170 VAL A CA 1
ATOM 1370 C C . VAL A 1 170 ? 18.316 5.026 -10.169 1.00 57.78 170 VAL A C 1
ATOM 1372 O O . VAL A 1 170 ? 18.679 5.830 -11.058 1.00 57.78 170 VAL A O 1
#

Radius of gyration: 25.0 Å; chains: 1; bounding box: 58×35×62 Å

Sequence (170 aa):
MAQLEQWMLKPLDDNIMILIEPILNESNRRYILITHDESVFYANDGVNHNGWWKTEDLIKQITEKAILIFEKLHTSNISVFTFNNATSHAAYAKDALIASKMNLNPGGKRKFRNGIMPDRSIQLMHFSDGRPKGIRLILKECKLWPEKSVNCICSDYKKHSPIANDCYAV

Organism: NCBI:txid94130